Protein AF-A0A377TUK1-F1 (afdb_monomer_lite)

pLDDT: mean 81.45, std 15.56, range [38.0, 94.38]

Sequence (87 aa):
MPMPRKRWWKRKTWASETDKVNGMVQENVIAQLNNIKTHPSVAVGLRDHTLRLHGWFYDIETGDIQALDKNTKSFVSLSENPDVFFE

Structure (mmCIF, N/CA/C/O backbone):
data_AF-A0A377TUK1-F1
#
_entry.id   AF-A0A377TUK1-F1
#
loop_
_atom_site.group_PDB
_atom_site.id
_atom_site.type_symbol
_atom_site.label_atom_id
_atom_site.label_alt_id
_atom_site.label_comp_id
_atom_site.label_asym_id
_atom_site.label_entity_id
_atom_site.label_seq_id
_atom_site.pdbx_PDB_ins_code
_atom_site.Cartn_x
_atom_site.Cartn_y
_atom_site.Cartn_z
_atom_site.occupancy
_atom_site.B_iso_or_equiv
_atom_site.auth_seq_id
_atom_site.auth_comp_id
_atom_site.auth_asym_id
_atom_site.auth_atom_id
_atom_site.pdbx_PDB_model_num
ATOM 1 N N . MET A 1 1 ? -2.052 31.557 11.371 1.00 38.00 1 MET A N 1
ATOM 2 C CA . MET A 1 1 ? -0.806 30.852 11.745 1.00 38.00 1 MET A CA 1
ATOM 3 C C . MET A 1 1 ? -0.624 29.688 10.768 1.00 38.00 1 MET A C 1
ATOM 5 O O . MET A 1 1 ? -1.467 28.801 10.798 1.00 38.00 1 MET A O 1
ATOM 9 N N . PRO A 1 2 ? 0.327 29.717 9.813 1.00 40.69 2 PRO A N 1
ATOM 10 C CA . PRO A 1 2 ? 0.430 28.674 8.791 1.00 40.69 2 PRO A CA 1
ATOM 11 C C . PRO A 1 2 ? 1.349 27.522 9.238 1.00 40.69 2 PRO A C 1
ATOM 13 O O . PRO A 1 2 ? 2.368 27.741 9.890 1.00 40.69 2 PRO A O 1
ATOM 16 N N . MET A 1 3 ? 0.971 26.293 8.880 1.00 40.81 3 MET A N 1
ATOM 17 C CA . MET A 1 3 ? 1.676 25.043 9.201 1.00 40.81 3 MET A CA 1
ATOM 18 C C . MET A 1 3 ? 2.975 24.859 8.381 1.00 40.81 3 MET A C 1
ATOM 20 O O . MET A 1 3 ? 3.039 25.302 7.231 1.00 40.81 3 MET A O 1
ATOM 24 N N . PRO A 1 4 ? 4.010 24.176 8.913 1.00 55.19 4 PRO A N 1
ATOM 25 C CA . PRO A 1 4 ? 5.302 24.032 8.243 1.00 55.19 4 PRO A CA 1
ATOM 26 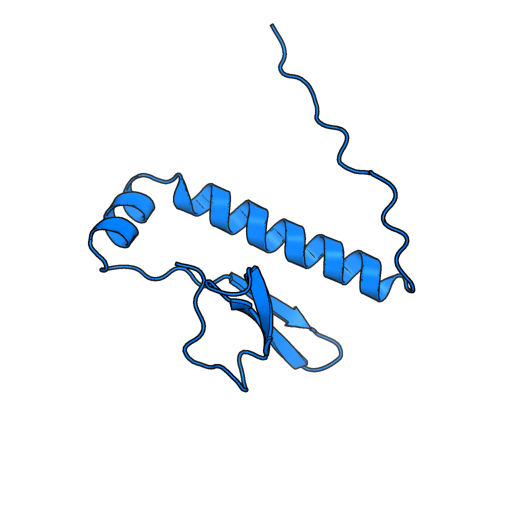C C . PRO A 1 4 ? 5.245 23.013 7.092 1.00 55.19 4 PRO A C 1
ATOM 28 O O . PRO A 1 4 ? 4.906 21.845 7.285 1.00 55.19 4 PRO A O 1
ATOM 31 N N . ARG A 1 5 ? 5.647 23.434 5.884 1.00 51.34 5 ARG A N 1
ATOM 32 C CA . ARG A 1 5 ? 5.825 22.553 4.715 1.00 51.34 5 ARG A CA 1
ATOM 33 C C . ARG A 1 5 ? 7.056 21.671 4.946 1.00 51.34 5 ARG A C 1
ATOM 35 O O . ARG A 1 5 ? 8.187 22.140 4.816 1.00 51.34 5 ARG A O 1
ATOM 42 N N . LYS A 1 6 ? 6.860 20.400 5.319 1.00 53.72 6 LYS A N 1
ATOM 43 C CA . LYS A 1 6 ? 7.975 19.448 5.456 1.00 53.72 6 LYS A CA 1
ATOM 44 C C . LYS A 1 6 ? 8.656 19.257 4.095 1.00 53.72 6 LYS A C 1
ATOM 46 O O . LYS A 1 6 ? 8.003 19.088 3.071 1.00 53.72 6 LYS A O 1
ATOM 51 N N . ARG A 1 7 ? 9.985 19.353 4.085 1.00 47.03 7 ARG A N 1
ATOM 52 C CA . ARG A 1 7 ? 10.853 19.306 2.901 1.00 47.03 7 ARG A CA 1
ATOM 53 C C . ARG A 1 7 ? 11.181 17.840 2.591 1.00 47.03 7 ARG A C 1
ATOM 55 O O . ARG A 1 7 ? 12.151 17.307 3.117 1.00 47.03 7 ARG A O 1
ATOM 62 N N . TRP A 1 8 ? 10.350 17.192 1.773 1.00 50.66 8 TRP A N 1
ATOM 63 C CA . TRP A 1 8 ? 10.401 15.747 1.483 1.00 50.66 8 TRP A CA 1
ATOM 64 C C . TRP A 1 8 ? 11.577 15.286 0.596 1.00 50.66 8 TRP A C 1
ATOM 66 O O . TRP A 1 8 ? 11.775 14.091 0.426 1.00 50.66 8 TRP A O 1
ATOM 76 N N . TRP A 1 9 ? 12.417 16.184 0.067 1.00 47.81 9 TRP A N 1
ATOM 77 C CA . TRP A 1 9 ? 13.508 15.805 -0.848 1.00 47.81 9 TRP A CA 1
ATOM 78 C C . TRP A 1 9 ? 14.854 15.512 -0.164 1.00 47.81 9 TRP A C 1
ATOM 80 O O . TRP A 1 9 ? 15.907 15.946 -0.640 1.00 47.81 9 TRP A O 1
ATOM 90 N N . LYS A 1 10 ? 14.877 14.801 0.973 1.00 47.19 10 LYS A N 1
ATOM 91 C CA . LYS A 1 10 ? 16.152 14.221 1.441 1.00 47.19 10 LYS A CA 1
ATOM 92 C C . LYS A 1 10 ? 16.669 13.347 0.293 1.00 47.19 10 LYS A C 1
ATOM 94 O O . LYS A 1 10 ? 15.985 12.415 -0.107 1.00 47.19 10 LYS A O 1
ATOM 99 N N . ARG A 1 11 ? 17.817 13.733 -0.278 1.00 46.81 11 ARG A N 1
ATOM 100 C CA . ARG A 1 11 ? 18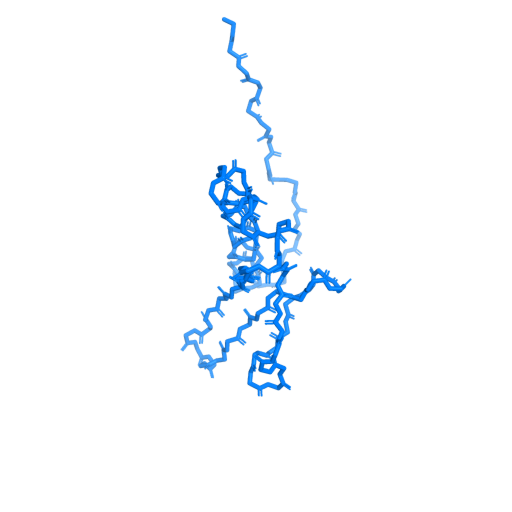.430 13.169 -1.490 1.00 46.81 11 ARG A CA 1
ATOM 101 C C . ARG A 1 11 ? 18.663 11.667 -1.320 1.00 46.81 11 ARG A C 1
ATOM 103 O O . ARG A 1 11 ? 19.737 11.254 -0.896 1.00 46.81 11 ARG A O 1
ATOM 110 N N . LYS A 1 12 ? 17.644 10.868 -1.612 1.00 52.62 12 LYS A N 1
ATOM 111 C CA . LYS A 1 12 ? 17.771 9.430 -1.792 1.00 52.62 12 LYS A CA 1
ATOM 112 C C . LYS A 1 12 ? 18.346 9.266 -3.198 1.00 52.62 12 LYS A C 1
ATOM 114 O O . LYS A 1 12 ? 17.785 9.784 -4.163 1.00 52.62 12 LYS A O 1
ATOM 119 N N . THR A 1 13 ? 19.560 8.735 -3.279 1.00 49.53 13 THR A N 1
ATOM 120 C CA . THR A 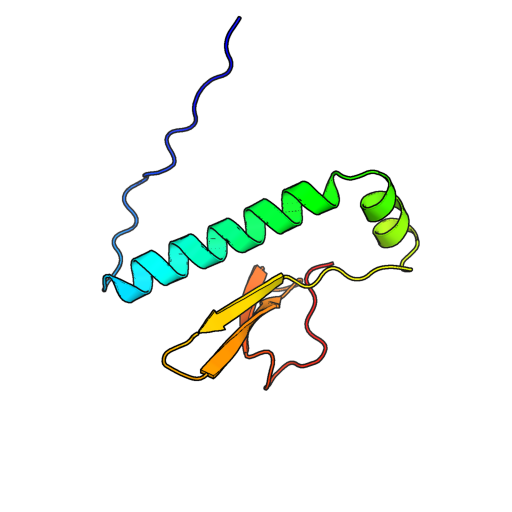1 13 ? 20.251 8.481 -4.543 1.00 49.53 13 THR A CA 1
ATOM 121 C C . THR A 1 13 ? 19.630 7.232 -5.145 1.00 49.53 13 THR A C 1
ATOM 123 O O . THR A 1 13 ? 19.805 6.142 -4.607 1.00 49.53 13 THR A O 1
ATOM 126 N N . TRP A 1 14 ? 18.847 7.410 -6.200 1.00 57.28 14 TRP A N 1
ATOM 127 C CA . TRP A 1 14 ? 18.222 6.316 -6.936 1.00 57.28 14 TRP A CA 1
ATOM 128 C C . TRP A 1 14 ? 19.165 5.886 -8.057 1.00 57.28 14 TRP A C 1
ATOM 130 O O . TRP A 1 14 ? 19.774 6.751 -8.689 1.00 57.28 14 TRP A O 1
ATOM 140 N N . ALA A 1 15 ? 19.328 4.578 -8.259 1.00 64.19 15 ALA A N 1
ATOM 141 C CA . ALA A 1 15 ? 20.260 4.040 -9.249 1.00 64.19 15 ALA A CA 1
ATOM 142 C C . ALA A 1 15 ? 19.794 4.311 -10.694 1.00 64.19 15 ALA A C 1
ATOM 144 O O . ALA A 1 15 ? 20.632 4.494 -11.573 1.00 64.19 15 ALA A O 1
ATOM 145 N N . SER A 1 16 ? 18.478 4.422 -10.912 1.00 70.12 16 SER A N 1
ATOM 146 C CA . SER A 1 16 ? 17.845 4.780 -12.186 1.00 70.12 16 SER A CA 1
ATOM 147 C C . SER A 1 16 ? 16.659 5.747 -12.000 1.00 70.12 16 SER A C 1
ATOM 149 O O . SER A 1 16 ? 16.121 5.908 -10.899 1.00 70.12 16 SER A O 1
ATOM 151 N N . GLU A 1 17 ? 16.220 6.398 -13.083 1.00 72.25 17 GLU A N 1
ATOM 152 C CA . GLU A 1 17 ? 14.957 7.155 -13.115 1.00 72.25 17 GLU A CA 1
ATOM 153 C C . GLU A 1 17 ? 13.757 6.258 -12.787 1.00 72.25 17 GLU A C 1
ATOM 155 O O . GLU A 1 17 ? 12.856 6.690 -12.067 1.00 72.25 17 GLU A O 1
ATOM 160 N N . THR A 1 18 ? 13.797 4.991 -13.204 1.00 73.31 18 THR A N 1
ATOM 161 C CA . THR A 1 18 ? 12.782 3.982 -12.874 1.00 73.31 18 THR A CA 1
ATOM 162 C C . THR A 1 18 ? 12.727 3.710 -11.369 1.00 73.31 18 THR A C 1
ATOM 164 O O . THR A 1 18 ? 11.651 3.761 -10.780 1.00 73.31 18 THR A O 1
ATOM 167 N N . ASP A 1 19 ? 13.874 3.546 -10.696 1.00 73.38 19 ASP A N 1
ATOM 168 C CA . ASP A 1 19 ? 13.927 3.363 -9.233 1.00 73.38 19 ASP A CA 1
ATOM 169 C C . ASP A 1 19 ? 13.354 4.564 -8.479 1.00 73.38 19 ASP A C 1
ATOM 171 O O . ASP A 1 19 ? 12.699 4.430 -7.444 1.00 73.38 19 ASP A O 1
ATOM 175 N N . LYS A 1 20 ? 13.597 5.766 -9.006 1.00 77.56 20 LYS A N 1
ATOM 176 C CA . LYS A 1 20 ? 13.083 7.009 -8.437 1.00 77.56 20 LYS A CA 1
ATOM 177 C C . LYS A 1 20 ? 11.568 7.103 -8.572 1.00 77.56 20 LYS A C 1
ATOM 179 O O . LYS A 1 20 ? 10.907 7.482 -7.606 1.00 77.56 20 LYS A O 1
ATOM 184 N N . VAL A 1 21 ? 11.030 6.779 -9.747 1.00 80.06 21 VAL A N 1
ATOM 185 C CA . VAL A 1 21 ? 9.583 6.747 -9.992 1.00 80.06 21 VAL A CA 1
ATOM 186 C C . VAL A 1 21 ? 8.930 5.677 -9.121 1.00 80.06 21 VAL A C 1
ATOM 188 O O . VAL A 1 21 ? 7.977 5.988 -8.413 1.00 80.06 21 VAL A O 1
ATOM 191 N N . ASN A 1 22 ? 9.497 4.472 -9.059 1.00 80.88 22 ASN A N 1
ATOM 192 C CA . ASN A 1 22 ? 8.992 3.386 -8.219 1.00 80.88 22 ASN A CA 1
ATOM 193 C C . ASN A 1 22 ? 8.975 3.783 -6.739 1.00 80.88 22 ASN A C 1
ATOM 195 O O . ASN A 1 22 ? 7.950 3.648 -6.074 1.00 80.88 22 ASN A O 1
ATOM 199 N N . GLY A 1 23 ? 10.058 4.381 -6.235 1.00 82.69 23 GLY A N 1
ATOM 200 C CA . GLY A 1 23 ? 10.102 4.906 -4.870 1.00 82.69 23 GLY A CA 1
ATOM 201 C C . GLY A 1 23 ? 9.040 5.982 -4.607 1.00 82.69 23 GLY A C 1
ATOM 202 O O . GLY A 1 23 ? 8.437 6.007 -3.537 1.00 82.69 23 GLY A O 1
ATOM 203 N N . MET A 1 24 ? 8.755 6.855 -5.578 1.00 85.75 24 MET A N 1
ATOM 204 C CA . MET A 1 24 ?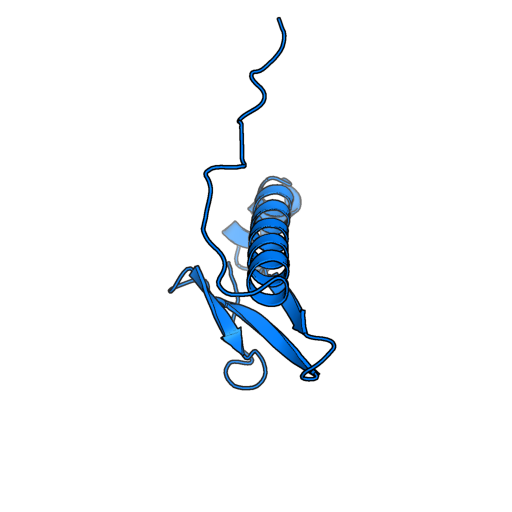 7.678 7.848 -5.453 1.00 85.75 24 MET A CA 1
ATOM 205 C C . MET A 1 24 ? 6.287 7.214 -5.439 1.00 85.75 24 MET A C 1
ATOM 207 O O . MET A 1 24 ? 5.435 7.647 -4.663 1.00 85.75 24 MET A O 1
ATOM 211 N N . VAL A 1 25 ? 6.050 6.209 -6.283 1.00 87.31 25 VAL A N 1
ATOM 212 C CA . VAL A 1 25 ? 4.777 5.481 -6.349 1.00 87.31 25 VAL A CA 1
ATOM 213 C C . VAL A 1 25 ? 4.519 4.754 -5.031 1.00 87.31 25 VAL A C 1
ATOM 215 O O . VAL A 1 25 ? 3.434 4.881 -4.468 1.00 87.31 25 VAL A O 1
ATOM 218 N N . GLN A 1 26 ? 5.532 4.087 -4.477 1.00 88.62 26 GLN A N 1
ATOM 219 C CA . GLN A 1 26 ? 5.450 3.415 -3.179 1.00 88.62 26 GLN A CA 1
ATOM 220 C C . GLN A 1 26 ? 5.053 4.375 -2.047 1.00 88.62 26 GLN A C 1
ATOM 222 O O . GLN A 1 26 ? 4.106 4.111 -1.303 1.00 88.62 26 GLN A O 1
ATOM 227 N N . GLU A 1 27 ? 5.726 5.525 -1.943 1.00 88.00 27 GLU A N 1
ATOM 228 C CA . GLU A 1 27 ? 5.393 6.554 -0.948 1.00 88.00 27 GLU A CA 1
ATOM 229 C C . GLU A 1 27 ? 3.978 7.109 -1.152 1.00 88.00 27 GLU A C 1
ATOM 231 O O . GLU A 1 27 ? 3.258 7.385 -0.190 1.00 88.00 27 GLU A O 1
ATOM 236 N N . ASN A 1 28 ? 3.548 7.244 -2.407 1.00 90.19 28 ASN A N 1
ATOM 237 C CA . ASN A 1 28 ? 2.206 7.699 -2.731 1.00 90.19 28 ASN A CA 1
ATOM 238 C C . ASN A 1 28 ? 1.133 6.698 -2.267 1.00 90.19 28 ASN A C 1
ATOM 240 O O . ASN A 1 28 ? 0.167 7.113 -1.626 1.00 90.19 28 ASN A O 1
ATOM 244 N N . VAL A 1 29 ? 1.333 5.395 -2.501 1.00 90.81 29 VAL A N 1
ATOM 245 C CA . VAL A 1 29 ? 0.438 4.326 -2.018 1.00 90.81 29 VAL A CA 1
ATOM 246 C C . VAL A 1 29 ? 0.322 4.370 -0.492 1.00 90.81 29 VAL A C 1
ATOM 248 O O . VAL A 1 29 ? -0.786 4.377 0.046 1.00 90.81 29 VAL A O 1
ATOM 251 N N . ILE A 1 30 ? 1.447 4.478 0.220 1.00 89.06 30 ILE A N 1
ATOM 252 C CA . ILE A 1 30 ? 1.464 4.549 1.690 1.00 89.06 30 ILE A CA 1
ATOM 253 C C . ILE A 1 30 ? 0.727 5.798 2.192 1.00 89.06 30 ILE A C 1
ATOM 255 O O . ILE A 1 30 ? -0.067 5.720 3.133 1.00 89.06 30 ILE A O 1
ATOM 259 N N . ALA A 1 31 ? 0.959 6.958 1.571 1.00 90.00 31 ALA A N 1
ATOM 260 C CA . ALA A 1 31 ? 0.290 8.200 1.945 1.00 90.00 31 ALA A CA 1
ATOM 261 C C . ALA A 1 31 ? -1.234 8.109 1.762 1.00 90.00 31 ALA A C 1
ATOM 263 O O . ALA A 1 31 ? -1.983 8.540 2.642 1.00 90.00 31 ALA A O 1
ATOM 264 N N . GLN A 1 32 ? -1.696 7.512 0.660 1.00 90.56 32 GLN A N 1
ATOM 265 C CA . GLN A 1 32 ? -3.123 7.313 0.405 1.00 90.56 32 GLN A CA 1
ATOM 266 C C . GLN A 1 32 ? -3.757 6.337 1.402 1.00 90.56 32 GLN A C 1
ATOM 268 O O . GLN A 1 32 ? -4.808 6.648 1.965 1.00 90.56 32 GLN A O 1
ATOM 273 N N . LEU A 1 33 ? -3.097 5.210 1.692 1.00 91.75 33 LEU A N 1
ATOM 274 C CA . LEU A 1 33 ? -3.559 4.254 2.702 1.00 91.75 33 LEU A CA 1
ATOM 275 C C . LEU A 1 33 ? -3.700 4.905 4.078 1.00 91.75 33 LEU A C 1
ATOM 277 O O . LEU A 1 33 ? -4.721 4.734 4.743 1.00 91.75 33 LEU A O 1
ATOM 281 N N . ASN A 1 34 ? -2.698 5.686 4.492 1.00 89.12 34 ASN A N 1
ATOM 282 C CA . ASN A 1 34 ? -2.740 6.406 5.760 1.00 89.12 34 ASN A CA 1
ATOM 283 C C . ASN A 1 34 ? -3.886 7.420 5.797 1.00 89.12 34 ASN A C 1
ATOM 285 O O . ASN A 1 34 ? -4.547 7.538 6.823 1.00 89.12 34 ASN A O 1
ATOM 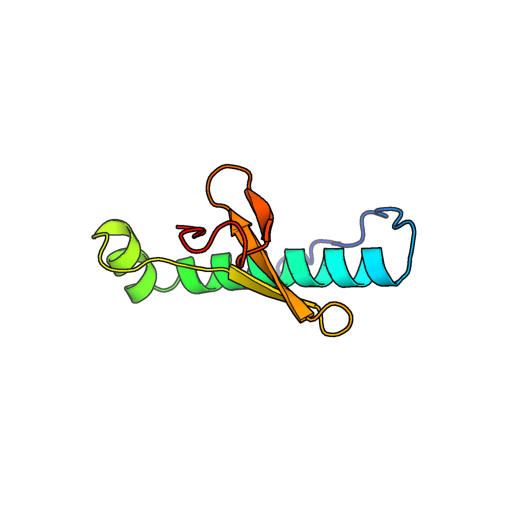289 N N . ASN A 1 35 ? -4.161 8.115 4.692 1.00 89.94 35 ASN A N 1
ATOM 290 C CA . ASN A 1 35 ? -5.278 9.053 4.620 1.00 89.94 35 ASN A CA 1
ATOM 291 C C . ASN A 1 35 ? -6.631 8.334 4.751 1.00 89.94 35 ASN A C 1
ATOM 293 O O . ASN A 1 35 ? -7.452 8.710 5.583 1.00 89.94 35 ASN A O 1
ATOM 297 N N . ILE A 1 36 ? -6.846 7.256 3.994 1.00 91.38 36 ILE A N 1
ATOM 298 C CA . ILE A 1 36 ? -8.102 6.489 4.019 1.00 91.38 36 ILE A CA 1
ATOM 299 C C . ILE A 1 36 ? -8.333 5.857 5.398 1.00 91.38 36 ILE A C 1
ATOM 301 O O . ILE A 1 36 ? -9.456 5.865 5.894 1.00 91.38 36 ILE A O 1
ATOM 305 N N . LYS A 1 37 ? -7.268 5.412 6.075 1.00 88.38 37 LYS A N 1
ATOM 306 C CA . LYS A 1 37 ? -7.317 4.934 7.466 1.00 88.38 37 LYS A CA 1
ATOM 307 C C . LYS A 1 37 ? -7.872 5.945 8.462 1.00 88.38 37 LYS A C 1
ATOM 309 O O . LYS A 1 37 ? -8.476 5.545 9.451 1.00 88.38 37 LYS A O 1
ATOM 314 N N . THR A 1 38 ? -7.662 7.241 8.231 1.00 88.50 38 THR A N 1
ATOM 315 C CA . THR A 1 38 ? -8.193 8.284 9.125 1.00 88.50 38 THR A CA 1
ATOM 316 C C . THR A 1 38 ? -9.693 8.504 8.960 1.00 88.50 38 THR A C 1
ATOM 318 O O . THR A 1 38 ? -10.309 9.173 9.788 1.00 88.50 38 THR A O 1
ATOM 321 N N . HIS A 1 39 ? -10.302 7.942 7.913 1.00 91.81 39 HIS A N 1
ATOM 322 C CA . HIS A 1 39 ? -11.727 8.081 7.685 1.00 91.81 39 HIS A CA 1
ATOM 323 C C . HIS A 1 39 ? -12.521 7.257 8.719 1.00 91.81 39 HIS A C 1
ATOM 325 O O . HIS A 1 39 ? -12.275 6.054 8.835 1.00 91.81 39 HIS A O 1
ATOM 331 N N . PRO A 1 40 ? -13.498 7.846 9.441 1.00 89.50 40 PRO A N 1
ATOM 332 C CA . PRO A 1 40 ? -14.188 7.175 10.548 1.00 89.50 40 PRO A CA 1
ATOM 333 C C . PRO A 1 40 ? -14.782 5.810 10.185 1.00 89.50 40 PRO A C 1
ATOM 335 O O . PRO A 1 40 ? -14.600 4.848 10.924 1.00 89.50 40 PRO A O 1
ATOM 338 N N . SER A 1 41 ? -15.429 5.697 9.023 1.00 91.44 41 SER A N 1
ATOM 339 C CA . SER A 1 41 ? -16.038 4.441 8.562 1.00 91.44 41 SER A CA 1
ATOM 340 C C . SER A 1 41 ? -15.004 3.342 8.310 1.00 91.44 41 SER A C 1
ATOM 342 O O . SER A 1 41 ? -15.256 2.173 8.590 1.00 91.44 41 SER A O 1
ATOM 344 N N . VAL A 1 42 ? -13.822 3.718 7.817 1.00 91.19 42 VAL A N 1
ATOM 345 C CA . VAL A 1 42 ? -12.720 2.783 7.567 1.00 91.19 42 VAL A CA 1
ATOM 346 C C . VAL A 1 42 ? -12.082 2.369 8.888 1.00 91.19 42 VAL A C 1
ATOM 348 O O . VAL A 1 42 ? -11.872 1.184 9.109 1.00 91.19 42 VAL A O 1
ATOM 351 N N . ALA A 1 43 ? -11.836 3.317 9.796 1.00 90.12 43 ALA A N 1
ATOM 352 C CA . ALA A 1 43 ? -11.284 3.030 11.118 1.00 90.12 43 ALA A CA 1
ATOM 353 C C . ALA A 1 43 ? -12.179 2.076 11.929 1.00 90.12 43 ALA A C 1
ATOM 355 O O . ALA A 1 43 ? -11.674 1.157 12.574 1.00 90.12 43 ALA A O 1
ATOM 356 N N . VAL A 1 44 ? -13.504 2.260 11.867 1.00 92.12 44 VAL A N 1
ATOM 357 C CA . VAL A 1 44 ? -14.476 1.337 12.474 1.00 92.12 44 VAL A CA 1
ATOM 358 C C . VAL A 1 44 ? -14.407 -0.035 11.803 1.00 92.12 44 VAL A C 1
ATOM 360 O O . VAL A 1 44 ? -14.264 -1.034 12.499 1.00 92.12 44 VAL A O 1
ATOM 363 N N . GLY A 1 45 ? -14.417 -0.094 10.467 1.00 92.06 45 GLY A N 1
ATOM 364 C CA . GLY A 1 45 ? -14.349 -1.362 9.737 1.00 92.06 45 GLY A CA 1
ATOM 365 C C . GLY A 1 45 ? -13.072 -2.167 10.007 1.00 92.06 45 GLY A C 1
ATOM 366 O O . GLY A 1 45 ? -13.134 -3.386 10.167 1.00 92.06 45 GLY A O 1
ATOM 367 N N . LEU A 1 46 ? -11.927 -1.487 10.118 1.00 90.75 46 LEU A N 1
ATOM 368 C CA . LEU A 1 46 ? -10.638 -2.093 10.464 1.00 90.75 46 LEU A CA 1
ATOM 369 C C . LEU A 1 46 ? -10.622 -2.619 11.901 1.00 90.75 46 LEU A C 1
ATOM 371 O O . LEU A 1 46 ? -10.171 -3.737 12.141 1.00 90.75 46 LEU A O 1
ATOM 375 N N . ARG A 1 47 ? -11.137 -1.832 12.857 1.00 89.12 47 ARG A N 1
ATOM 376 C CA . ARG A 1 47 ? -11.225 -2.240 14.266 1.00 89.12 47 ARG A CA 1
ATOM 377 C C . ARG A 1 47 ? -12.141 -3.446 14.452 1.00 89.12 47 ARG A C 1
ATOM 379 O O . ARG A 1 47 ? -11.827 -4.327 15.242 1.00 89.12 47 ARG A O 1
ATOM 386 N N . ASP A 1 48 ? -13.248 -3.478 13.722 1.00 93.88 48 ASP A N 1
ATOM 387 C CA . ASP A 1 48 ? -14.252 -4.534 13.827 1.00 93.88 48 ASP A CA 1
ATOM 388 C C . ASP A 1 48 ? -13.908 -5.748 12.932 1.00 93.88 48 ASP A C 1
ATOM 390 O O . ASP A 1 48 ? -14.703 -6.677 12.818 1.00 93.88 48 ASP A O 1
ATOM 394 N N . HIS A 1 49 ? -12.730 -5.756 12.287 1.00 89.88 49 HIS A N 1
ATOM 395 C CA . HIS A 1 49 ? -12.260 -6.802 11.365 1.00 89.88 49 HIS A CA 1
ATOM 396 C C . HIS A 1 49 ? -13.217 -7.106 10.196 1.00 89.88 49 HIS A C 1
ATOM 398 O O . HIS A 1 49 ? -13.179 -8.186 9.608 1.00 89.88 49 HIS A O 1
ATOM 404 N N . THR A 1 50 ? -14.068 -6.145 9.832 1.00 93.19 50 THR A N 1
ATOM 405 C CA . THR A 1 50 ? -15.029 -6.262 8.721 1.00 93.19 50 THR A CA 1
ATOM 406 C C . THR A 1 50 ? -14.468 -5.739 7.402 1.00 93.19 50 THR A C 1
ATOM 408 O O . THR A 1 50 ? -15.054 -5.961 6.343 1.00 93.19 50 THR A O 1
ATOM 411 N N . LEU A 1 51 ? -13.323 -5.056 7.453 1.00 92.06 51 LEU A N 1
ATOM 412 C CA . LEU A 1 51 ? -12.651 -4.469 6.305 1.00 92.06 51 LEU A CA 1
ATOM 413 C C . LEU A 1 51 ? -11.162 -4.817 6.337 1.00 92.06 51 LEU A C 1
ATOM 415 O O . LEU A 1 51 ? -10.542 -4.800 7.396 1.00 92.06 51 LEU A O 1
ATOM 419 N N . ARG A 1 52 ? -10.601 -5.102 5.159 1.00 90.81 52 ARG A N 1
ATOM 420 C CA . ARG A 1 52 ? -9.156 -5.212 4.935 1.00 90.81 52 ARG A CA 1
ATOM 421 C C . ARG A 1 52 ? -8.710 -4.111 3.992 1.00 90.81 52 ARG A C 1
ATOM 423 O O . ARG A 1 52 ? -9.383 -3.838 2.996 1.00 90.81 52 ARG A O 1
ATOM 430 N N . LEU A 1 53 ? -7.576 -3.493 4.286 1.00 91.19 53 LEU A N 1
ATOM 431 C CA . LEU A 1 53 ? -6.953 -2.520 3.400 1.00 91.19 53 LEU A CA 1
ATOM 432 C C . LEU A 1 53 ? -5.808 -3.160 2.633 1.00 91.19 53 LEU A C 1
ATOM 434 O O . LEU A 1 53 ? -4.853 -3.664 3.217 1.00 91.19 53 LEU A O 1
ATOM 438 N N . HIS A 1 54 ? -5.881 -3.056 1.313 1.00 92.75 54 HIS A N 1
ATOM 439 C CA . HIS A 1 54 ? -4.824 -3.460 0.399 1.00 92.75 54 HIS A CA 1
ATOM 440 C C . HIS A 1 54 ? -4.269 -2.204 -0.273 1.00 92.75 54 HIS A C 1
ATOM 442 O O . HIS A 1 54 ? -5.034 -1.355 -0.727 1.00 92.75 54 HIS A O 1
ATOM 448 N N . GLY A 1 55 ? -2.946 -2.079 -0.336 1.00 92.62 55 GLY A N 1
ATOM 449 C CA . GLY A 1 55 ? -2.285 -1.079 -1.170 1.00 92.62 55 GLY A CA 1
ATOM 450 C C . GLY A 1 55 ? -1.412 -1.783 -2.178 1.00 92.62 55 GLY A C 1
ATOM 451 O O . GLY A 1 55 ? -0.594 -2.609 -1.791 1.00 92.62 55 GLY A O 1
ATOM 452 N N . TRP A 1 56 ? -1.587 -1.462 -3.449 1.00 94.38 56 TRP A N 1
ATOM 453 C CA . TRP A 1 56 ? -0.822 -2.051 -4.532 1.00 94.38 56 TRP A CA 1
ATOM 454 C C . TRP A 1 56 ? -0.492 -0.991 -5.573 1.00 94.38 56 TRP A C 1
ATOM 456 O O . TRP A 1 56 ? -1.166 0.037 -5.669 1.00 94.38 56 TRP A O 1
ATOM 466 N N . PHE A 1 57 ? 0.553 -1.242 -6.345 1.00 90.12 57 PHE A N 1
ATOM 467 C CA . PHE A 1 57 ? 0.806 -0.538 -7.589 1.00 90.12 57 PHE A CA 1
ATOM 468 C C . PHE A 1 57 ? 1.056 -1.551 -8.701 1.00 90.12 57 PHE A C 1
ATOM 470 O O . PHE A 1 57 ? 1.433 -2.694 -8.448 1.00 90.12 57 PHE A O 1
ATOM 477 N N . TYR A 1 58 ? 0.797 -1.119 -9.927 1.00 89.19 58 TYR A N 1
ATOM 478 C CA . TYR A 1 58 ? 0.977 -1.926 -11.122 1.00 89.19 58 TYR A CA 1
ATOM 479 C C . TYR A 1 58 ? 2.195 -1.422 -11.885 1.00 89.19 58 TYR A C 1
ATOM 481 O O . TYR A 1 58 ? 2.300 -0.222 -12.156 1.00 89.19 58 TYR A O 1
ATOM 489 N N . ASP A 1 59 ? 3.094 -2.334 -12.222 1.00 85.25 59 ASP A N 1
ATOM 490 C CA . ASP A 1 59 ? 4.196 -2.068 -13.131 1.00 85.25 59 ASP A CA 1
ATOM 491 C C . ASP A 1 59 ? 3.729 -2.343 -14.568 1.00 85.25 59 ASP A C 1
ATOM 493 O O . ASP A 1 59 ? 3.400 -3.469 -14.939 1.00 85.25 59 ASP A O 1
ATOM 497 N N . ILE A 1 60 ? 3.667 -1.287 -15.383 1.00 81.94 60 ILE A N 1
ATOM 498 C CA . ILE A 1 60 ? 3.176 -1.365 -16.765 1.00 81.94 60 ILE A CA 1
ATOM 499 C C . ILE A 1 60 ? 4.178 -2.080 -17.681 1.00 81.94 60 ILE A C 1
ATOM 501 O O . ILE A 1 60 ? 3.764 -2.674 -18.674 1.00 81.94 60 ILE A O 1
ATOM 505 N N . GLU A 1 61 ? 5.473 -2.032 -17.365 1.00 82.19 61 GLU A N 1
ATOM 506 C CA . GLU A 1 61 ? 6.523 -2.640 -18.184 1.00 82.19 61 GLU A CA 1
ATOM 507 C C . GLU A 1 61 ? 6.566 -4.156 -17.992 1.00 82.19 61 GLU A C 1
ATOM 509 O O . GLU A 1 61 ? 6.682 -4.901 -18.966 1.00 82.19 61 GLU A O 1
ATOM 514 N N . THR A 1 62 ? 6.458 -4.616 -16.744 1.00 83.75 62 THR A N 1
ATOM 515 C CA . THR A 1 62 ? 6.564 -6.044 -16.401 1.00 83.75 62 THR A CA 1
ATOM 516 C C . THR A 1 62 ? 5.211 -6.747 -16.305 1.00 83.75 62 THR A C 1
ATOM 518 O O . THR A 1 62 ? 5.145 -7.971 -16.416 1.00 83.75 62 THR A O 1
ATOM 521 N N . GLY A 1 63 ? 4.126 -5.990 -16.126 1.00 87.44 63 GLY A N 1
ATOM 522 C CA . GLY A 1 63 ? 2.787 -6.521 -15.879 1.00 87.44 63 GLY A CA 1
ATOM 523 C C . GLY A 1 63 ? 2.586 -7.061 -14.462 1.00 87.44 63 GLY A C 1
ATOM 524 O O . GLY A 1 63 ? 1.564 -7.694 -14.195 1.00 87.44 63 GLY A O 1
ATOM 525 N N . ASP A 1 64 ? 3.545 -6.838 -13.561 1.00 88.62 64 ASP A N 1
ATOM 526 C CA . ASP A 1 64 ? 3.480 -7.333 -12.193 1.00 88.62 64 ASP A CA 1
ATOM 527 C C . ASP A 1 64 ? 2.727 -6.363 -11.269 1.00 88.62 64 ASP A C 1
ATOM 529 O O . ASP A 1 64 ? 2.755 -5.137 -11.428 1.00 88.62 64 ASP A O 1
ATOM 533 N N . ILE A 1 65 ? 2.042 -6.927 -10.274 1.00 91.69 65 ILE A N 1
ATOM 534 C CA . ILE A 1 65 ? 1.349 -6.161 -9.239 1.00 91.69 65 ILE A CA 1
ATOM 535 C C . ILE A 1 65 ? 2.138 -6.297 -7.951 1.00 91.69 65 ILE A C 1
ATOM 537 O O . ILE A 1 65 ? 2.284 -7.385 -7.402 1.00 91.69 65 ILE A O 1
ATOM 541 N N . GLN A 1 66 ? 2.585 -5.166 -7.433 1.00 93.12 66 GLN A N 1
ATOM 542 C CA . GLN A 1 66 ? 3.347 -5.081 -6.202 1.00 93.12 66 GLN A CA 1
ATOM 543 C C . GLN A 1 66 ? 2.425 -4.598 -5.087 1.00 93.12 66 GLN A C 1
ATOM 545 O O . GLN A 1 66 ? 1.914 -3.478 -5.133 1.00 93.12 66 GLN A O 1
ATOM 550 N N . ALA A 1 67 ? 2.196 -5.438 -4.084 1.00 93.94 67 ALA A N 1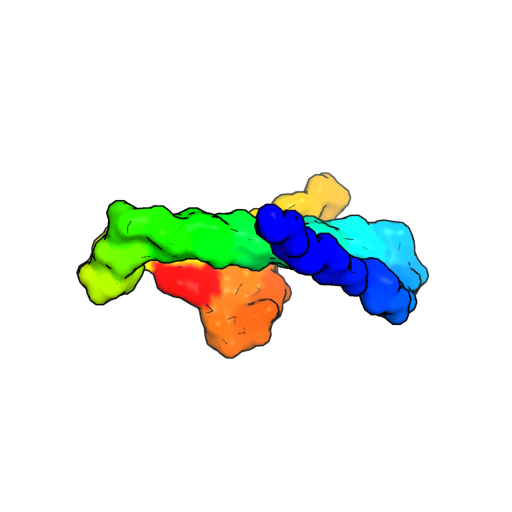
ATOM 551 C CA . ALA A 1 67 ? 1.301 -5.175 -2.968 1.00 93.94 67 ALA A CA 1
ATOM 552 C C . ALA A 1 67 ? 2.073 -4.962 -1.660 1.00 93.94 67 ALA A C 1
ATOM 554 O O . ALA A 1 67 ? 3.084 -5.606 -1.397 1.00 93.94 67 ALA A O 1
ATOM 555 N N . LEU A 1 68 ? 1.600 -4.026 -0.841 1.00 93.44 68 LEU A N 1
ATOM 556 C CA . LEU A 1 68 ? 2.222 -3.648 0.420 1.00 93.44 68 LEU A CA 1
ATOM 557 C C . LEU A 1 68 ? 1.873 -4.655 1.515 1.00 93.44 68 LEU A C 1
ATOM 559 O O . LEU A 1 68 ? 0.718 -4.760 1.935 1.00 93.44 68 LEU A O 1
ATOM 563 N N . ASP A 1 69 ? 2.897 -5.321 2.030 1.00 90.75 69 ASP A N 1
ATOM 564 C CA . ASP A 1 69 ? 2.764 -6.278 3.115 1.00 90.75 69 ASP A CA 1
ATOM 565 C C . ASP A 1 69 ? 2.678 -5.592 4.489 1.00 90.75 69 ASP A C 1
ATOM 567 O O . ASP A 1 69 ? 3.463 -4.700 4.842 1.00 90.75 69 ASP A O 1
ATOM 571 N N . LYS A 1 70 ? 1.712 -6.030 5.305 1.00 86.44 70 LYS A N 1
ATOM 572 C CA . LYS A 1 70 ? 1.496 -5.528 6.669 1.00 86.44 70 LYS A CA 1
ATOM 573 C C . LYS A 1 70 ? 2.711 -5.732 7.562 1.00 86.44 70 LYS A C 1
ATOM 575 O O . LYS A 1 70 ? 3.007 -4.826 8.351 1.00 86.44 70 LYS A O 1
ATOM 580 N N . ASN A 1 71 ? 3.366 -6.888 7.438 1.00 84.44 71 ASN A N 1
ATOM 581 C CA . ASN A 1 71 ? 4.366 -7.385 8.382 1.00 84.44 71 ASN A CA 1
ATOM 582 C C . ASN A 1 71 ? 5.744 -6.773 8.119 1.00 84.44 71 ASN A C 1
ATOM 584 O O . ASN A 1 71 ? 6.391 -6.261 9.029 1.00 84.44 71 ASN A O 1
ATOM 588 N N . THR A 1 72 ? 6.171 -6.790 6.863 1.00 84.44 72 THR A N 1
ATOM 589 C CA . THR A 1 72 ? 7.482 -6.327 6.402 1.00 84.44 72 THR A CA 1
ATOM 590 C C . THR A 1 72 ? 7.480 -4.859 5.984 1.00 84.44 72 THR A C 1
ATOM 592 O O . THR A 1 72 ? 8.553 -4.289 5.783 1.00 84.44 72 THR A O 1
ATOM 595 N N . LYS A 1 73 ? 6.298 -4.234 5.827 1.00 83.38 73 LYS A N 1
ATOM 596 C CA . LYS A 1 73 ? 6.133 -2.877 5.264 1.00 83.38 73 LYS A CA 1
ATOM 597 C C . LYS A 1 73 ? 6.835 -2.699 3.917 1.00 83.38 73 LYS A C 1
ATOM 599 O O . LYS A 1 73 ? 7.234 -1.592 3.563 1.00 83.38 73 LYS A O 1
ATOM 604 N N . SER A 1 74 ? 6.986 -3.797 3.190 1.00 88.00 74 SER A N 1
ATOM 605 C CA . SER A 1 74 ? 7.657 -3.857 1.902 1.00 88.00 74 SER A CA 1
ATOM 606 C C . SER A 1 74 ? 6.655 -4.265 0.832 1.00 88.00 74 SER A C 1
ATOM 608 O O . SER A 1 74 ? 5.611 -4.845 1.132 1.00 88.00 74 SER A O 1
ATOM 610 N N . PHE A 1 75 ? 6.954 -3.912 -0.412 1.00 90.31 75 PHE A N 1
ATOM 611 C CA . PHE A 1 75 ? 6.144 -4.330 -1.546 1.00 90.31 75 PHE A CA 1
ATOM 612 C C . PHE A 1 75 ? 6.603 -5.714 -2.007 1.00 90.31 75 PHE A C 1
ATOM 614 O O . PHE A 1 75 ? 7.805 -5.951 -2.125 1.00 90.31 75 PHE A O 1
ATOM 621 N N . VAL A 1 76 ? 5.645 -6.616 -2.200 1.00 91.19 76 VAL A N 1
ATOM 622 C CA . VAL A 1 76 ? 5.849 -7.998 -2.650 1.00 91.19 76 VAL A CA 1
ATOM 623 C C . VAL A 1 76 ? 4.937 -8.282 -3.840 1.00 91.19 76 VAL A C 1
ATOM 625 O O . VAL A 1 76 ? 3.878 -7.661 -3.957 1.00 91.19 76 VAL A O 1
ATOM 628 N N . SER A 1 77 ? 5.305 -9.225 -4.713 1.00 92.50 77 SER A N 1
ATOM 629 C CA . SER A 1 77 ? 4.424 -9.596 -5.826 1.00 92.50 77 SER A CA 1
ATOM 630 C C . SER A 1 77 ? 3.121 -10.194 -5.288 1.00 92.50 77 SER A C 1
ATOM 632 O O . SER A 1 77 ? 3.126 -11.157 -4.512 1.00 92.50 77 SER A O 1
ATOM 634 N N . LEU A 1 78 ? 1.997 -9.615 -5.710 1.00 91.88 78 LEU A N 1
ATOM 635 C CA . LEU A 1 78 ? 0.649 -10.068 -5.371 1.00 91.88 78 LEU A CA 1
ATOM 636 C C . LEU A 1 78 ? 0.346 -11.430 -6.004 1.00 91.88 78 LEU A C 1
ATOM 638 O O . LEU A 1 78 ? -0.399 -12.216 -5.430 1.00 91.88 78 LEU A O 1
ATOM 642 N N . SER A 1 79 ? 0.941 -11.725 -7.161 1.00 90.62 79 SER A N 1
ATOM 643 C CA . SER A 1 79 ? 0.778 -13.013 -7.844 1.00 90.62 79 SER A CA 1
ATOM 644 C C . SER A 1 79 ? 1.331 -14.167 -7.004 1.00 90.62 79 SER A C 1
ATOM 646 O O . SER A 1 79 ? 0.737 -15.241 -6.950 1.00 90.62 79 SER A O 1
ATOM 648 N N . GLU A 1 80 ? 2.452 -13.932 -6.319 1.00 90.81 80 GLU A N 1
ATOM 649 C CA . GLU A 1 80 ? 3.077 -14.903 -5.415 1.00 90.81 80 GLU A CA 1
ATOM 650 C C . GLU A 1 80 ? 2.432 -14.907 -4.020 1.00 90.81 80 GLU A C 1
ATOM 652 O O . GLU A 1 80 ? 2.459 -15.920 -3.325 1.00 90.81 80 GLU A O 1
ATOM 657 N N . ASN A 1 81 ? 1.837 -13.781 -3.609 1.00 89.94 81 ASN A N 1
ATOM 658 C CA . ASN A 1 81 ? 1.270 -13.574 -2.276 1.00 89.94 81 ASN A CA 1
ATOM 659 C C . ASN A 1 81 ? -0.172 -13.039 -2.374 1.00 89.94 81 ASN A C 1
ATOM 661 O O . ASN A 1 81 ? -0.427 -11.898 -1.983 1.00 89.94 81 ASN A O 1
ATOM 665 N N . PRO A 1 82 ? -1.138 -13.830 -2.877 1.00 88.06 82 PRO A N 1
ATOM 666 C CA . PRO A 1 82 ? -2.485 -13.339 -3.193 1.00 88.06 82 PRO A CA 1
ATOM 667 C C . PRO A 1 82 ? -3.266 -12.858 -1.964 1.00 88.06 82 PRO A C 1
ATOM 669 O O . PRO A 1 82 ? -4.141 -11.999 -2.073 1.00 88.06 82 PRO A O 1
ATOM 672 N N . ASP A 1 83 ? -2.929 -13.377 -0.784 1.00 89.81 83 ASP A N 1
ATOM 673 C CA . ASP A 1 83 ? -3.574 -13.027 0.479 1.00 89.81 83 ASP A CA 1
ATOM 674 C C . ASP A 1 83 ? -2.915 -11.842 1.195 1.00 89.81 83 ASP A C 1
ATOM 676 O O . ASP A 1 83 ? -3.289 -11.533 2.326 1.00 89.81 83 ASP A O 1
ATOM 680 N N . VAL A 1 84 ? -1.936 -11.168 0.581 1.00 91.94 84 VAL A N 1
ATOM 681 C CA . VAL A 1 84 ? -1.250 -10.039 1.216 1.00 91.94 84 VAL A CA 1
ATOM 682 C C . VAL A 1 84 ? -2.177 -8.828 1.351 1.00 91.94 84 VAL A C 1
ATOM 684 O O . VAL A 1 84 ? -2.872 -8.408 0.421 1.00 91.94 84 VAL A O 1
ATOM 687 N N . PHE A 1 85 ? -2.179 -8.236 2.539 1.00 89.00 85 PHE A N 1
ATOM 688 C CA . PHE A 1 85 ? -2.903 -7.009 2.844 1.00 89.00 85 PHE A CA 1
ATOM 689 C C . PHE A 1 85 ? -2.084 -6.153 3.801 1.00 89.00 85 PHE A C 1
ATOM 691 O O . PHE A 1 85 ? -1.171 -6.643 4.464 1.00 89.00 85 PHE A O 1
ATOM 698 N N . PHE A 1 86 ? -2.417 -4.868 3.878 1.00 87.12 86 PHE A N 1
ATOM 699 C CA . PHE A 1 86 ? -1.733 -3.906 4.733 1.00 87.12 86 PHE A CA 1
ATOM 700 C C . PHE A 1 86 ? -2.368 -3.785 6.120 1.00 87.12 86 PHE A C 1
ATOM 702 O O . PHE A 1 86 ? -1.634 -3.658 7.105 1.00 87.12 86 PHE A O 1
ATOM 709 N N . GLU A 1 87 ? -3.703 -3.796 6.229 1.00 83.69 87 GLU A N 1
ATOM 710 C CA . GLU A 1 87 ? -4.370 -3.865 7.535 1.00 83.69 87 GLU A CA 1
ATOM 711 C C . GLU A 1 87 ? -5.647 -4.688 7.576 1.00 83.69 87 GLU A C 1
ATOM 713 O O . GLU A 1 87 ? -6.420 -4.621 6.594 1.00 83.69 87 GLU A O 1
#

Foldseek 3Di:
DDDDDDDPCPPDPAPDPVSVVVVVLLVVLVVVQVVVCPDPVNVVCVVVVVDFAWGWDADPVVRFIWIQACPPRGTDTCVVVVPGTND

Radius of gyration: 15.37 Å; chains: 1; bounding box: 36×46×32 Å

Organism: Klebsiella pneumoniae (NCBI:txid573)

Secondary structure (DSSP, 8-state):
-PPP----------SSHHHHHHHHHHHHHHHHHHHHHTSHHHHHHHHTTS-----EEE-TTT--EEEE-TTT-SEEETTT-TT----

InterPro domains:
  IPR001765 Carbonic anhydrase [PF00484] (16-65)
  IPR001765 Carbonic anhydrase [PTHR11002] (16-72)
  IPR036874 Carbonic anhydrase superfamily [G3DSA:3.40.1050.10] (3-78)
  IPR036874 Carbonic anhydrase superfamily [SSF53056] (13-80)